Protein AF-A0AAV0ETT9-F1 (afdb_monomer_lite)

Sequence (80 aa):
MTIDEEFLTKTPRKTIMELKDSKEKILCVVLATINVVIDQEDWWYTACSCGKAVYPDSKMYFCEKCNRHIMNVIPRMLAG

Organism: NCBI:txid186058

InterPro domains:
  IPR012340 Nucleic acid-binding, OB-fold [G3DSA:2.40.50.140] (5-79)
  IPR012340 Nucleic acid-binding, OB-fold [SSF50249] (11-78)

pLDDT: mean 89.98, std 8.28, range [53.28, 97.69]

Foldseek 3Di:
DDPVVVLQVPFAADEPVVVVPDPDDGDHDYDDDDDDDDPPPQQKAKADPVRDGWDDDDQFTADPVVRDTDRDTDIDGDDD

Radius of gyration: 18.63 Å; chains: 1; bounding box: 41×24×48 Å

Structure (mmCIF, N/CA/C/O backbone):
data_AF-A0AAV0ETT9-F1
#
_entry.id   AF-A0AAV0ETT9-F1
#
loop_
_atom_site.group_PDB
_atom_site.id
_atom_site.type_symbol
_atom_site.label_atom_id
_atom_site.label_alt_id
_atom_site.label_comp_id
_atom_site.label_asym_id
_atom_site.label_entity_id
_atom_site.label_seq_id
_atom_site.pdbx_PDB_ins_code
_atom_site.Cartn_x
_atom_site.Cartn_y
_atom_site.Cartn_z
_atom_site.occupancy
_atom_site.B_iso_or_equiv
_atom_site.auth_seq_id
_atom_site.auth_comp_id
_atom_site.auth_asym_id
_atom_site.auth_atom_id
_atom_site.pdbx_PDB_model_num
ATOM 1 N N . MET A 1 1 ? 6.149 -6.335 29.418 1.00 62.16 1 MET A N 1
ATOM 2 C CA . MET A 1 1 ? 5.060 -5.917 28.522 1.00 62.16 1 MET A CA 1
ATOM 3 C C . MET A 1 1 ? 5.703 -5.577 27.194 1.00 62.16 1 MET A C 1
ATOM 5 O O . MET A 1 1 ? 6.694 -4.853 27.206 1.00 62.16 1 MET A O 1
ATOM 9 N N . THR A 1 2 ? 5.262 -6.188 26.101 1.00 90.44 2 THR A N 1
ATOM 10 C CA . THR A 1 2 ? 5.792 -5.896 24.760 1.00 90.44 2 THR A CA 1
ATOM 11 C C . THR A 1 2 ? 5.272 -4.544 24.262 1.00 90.44 2 THR A C 1
ATOM 13 O O . THR A 1 2 ? 4.304 -4.011 24.804 1.00 90.44 2 THR A O 1
ATOM 16 N N . ILE A 1 3 ? 5.905 -3.981 23.227 1.00 81.31 3 ILE A N 1
ATOM 17 C CA . ILE A 1 3 ? 5.446 -2.730 22.593 1.00 81.31 3 ILE A CA 1
ATOM 18 C C . ILE A 1 3 ? 4.000 -2.881 22.091 1.00 81.31 3 ILE A C 1
ATOM 20 O O . ILE A 1 3 ? 3.197 -1.963 22.240 1.00 81.31 3 ILE A O 1
ATOM 24 N N . ASP A 1 4 ? 3.646 -4.057 21.569 1.00 85.06 4 ASP A N 1
ATOM 25 C CA . ASP A 1 4 ? 2.296 -4.348 21.080 1.00 85.06 4 ASP A CA 1
ATOM 26 C C . ASP A 1 4 ? 1.270 -4.369 22.221 1.00 85.06 4 ASP A C 1
ATOM 28 O O . ASP A 1 4 ? 0.203 -3.763 22.123 1.00 85.06 4 ASP A O 1
ATOM 32 N N . GLU A 1 5 ? 1.598 -5.017 23.341 1.00 85.38 5 GLU A N 1
ATOM 33 C CA . GLU A 1 5 ? 0.748 -5.026 24.536 1.00 85.38 5 GLU A CA 1
ATOM 34 C C . GLU A 1 5 ? 0.572 -3.616 25.115 1.00 85.38 5 GLU A C 1
ATOM 36 O O . GLU A 1 5 ? -0.530 -3.226 25.506 1.00 85.38 5 GLU A O 1
ATOM 41 N N . GLU A 1 6 ? 1.643 -2.825 25.148 1.00 86.75 6 GLU A N 1
ATOM 42 C CA . GLU A 1 6 ? 1.601 -1.435 25.592 1.00 86.75 6 GLU A CA 1
ATOM 43 C C . GLU A 1 6 ? 0.713 -0.581 24.673 1.00 86.75 6 GLU A C 1
ATOM 45 O O . GLU A 1 6 ? -0.129 0.182 25.153 1.00 86.75 6 GL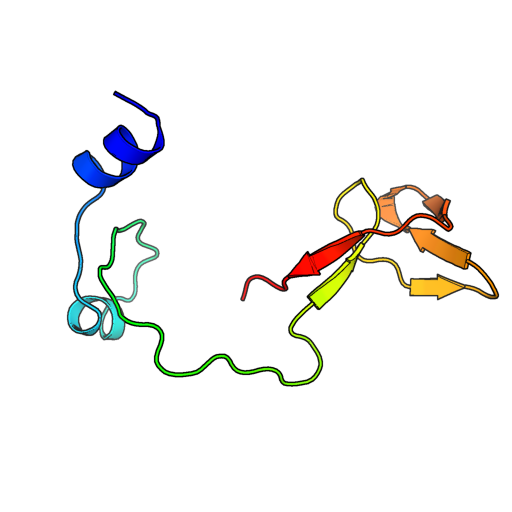U A O 1
ATOM 50 N N . PHE A 1 7 ? 0.832 -0.751 23.354 1.00 86.62 7 PHE A N 1
ATOM 51 C CA . PHE A 1 7 ? -0.001 -0.057 22.377 1.00 86.62 7 PHE A CA 1
ATOM 52 C C . PHE A 1 7 ? -1.484 -0.408 22.545 1.00 86.62 7 PHE A C 1
ATOM 54 O O . PHE A 1 7 ? -2.325 0.490 22.599 1.00 86.62 7 PHE A O 1
ATOM 61 N N . LEU A 1 8 ? -1.811 -1.695 22.693 1.00 89.50 8 LEU A N 1
ATOM 62 C CA . LEU A 1 8 ? -3.190 -2.166 22.855 1.00 89.50 8 LEU A CA 1
ATOM 63 C C . LEU A 1 8 ? -3.821 -1.749 24.190 1.00 89.50 8 LEU A C 1
ATOM 65 O O . LEU A 1 8 ? -5.049 -1.665 24.298 1.00 89.50 8 LEU A O 1
ATOM 69 N N . THR A 1 9 ? -3.016 -1.533 25.227 1.00 88.00 9 THR A N 1
ATOM 70 C CA . THR A 1 9 ? -3.510 -1.140 26.555 1.00 88.00 9 THR A CA 1
ATOM 71 C C . THR A 1 9 ? -3.643 0.371 26.703 1.00 88.00 9 THR A C 1
ATOM 73 O O . THR A 1 9 ? -4.618 0.823 27.300 1.00 88.00 9 THR A O 1
ATOM 76 N N . LYS A 1 10 ? -2.713 1.154 26.139 1.00 91.25 10 LYS A N 1
ATOM 77 C CA . LYS A 1 10 ? -2.674 2.618 26.300 1.00 91.25 10 LYS A CA 1
ATOM 78 C C . LYS A 1 10 ? -3.457 3.389 25.239 1.00 91.25 10 LYS A C 1
ATOM 80 O O . LYS A 1 10 ? -3.886 4.509 25.502 1.00 91.25 10 LYS A O 1
ATOM 85 N N . THR A 1 11 ? -3.646 2.819 24.053 1.00 93.88 11 THR A N 1
ATOM 86 C CA . THR A 1 11 ? -4.347 3.496 22.956 1.00 93.88 11 THR A CA 1
ATOM 87 C C . THR A 1 11 ? -5.866 3.348 23.121 1.00 93.88 11 THR A C 1
ATOM 89 O O . THR A 1 11 ? -6.344 2.239 23.388 1.00 93.88 11 THR A O 1
ATOM 92 N N . PRO A 1 12 ? -6.661 4.427 22.962 1.00 93.69 12 PRO A N 1
ATOM 93 C CA . PRO A 1 12 ? -8.111 4.355 23.109 1.00 93.69 12 PRO A CA 1
ATOM 94 C C . PRO A 1 12 ? -8.727 3.381 22.102 1.00 93.69 12 PRO A C 1
ATOM 96 O O . PRO A 1 12 ? -8.324 3.322 20.938 1.00 93.69 12 PRO A O 1
ATOM 99 N N . ARG A 1 13 ? -9.738 2.631 22.549 1.00 94.50 13 ARG A N 1
ATOM 100 C CA . ARG A 1 13 ? -10.523 1.742 21.685 1.00 94.50 13 ARG A CA 1
ATOM 101 C C . ARG A 1 13 ? -11.684 2.501 21.059 1.00 94.50 13 ARG A C 1
ATOM 103 O O . ARG A 1 13 ? -12.327 3.301 21.736 1.00 94.50 13 ARG A O 1
ATOM 110 N N . LYS A 1 14 ? -11.951 2.222 19.786 1.00 94.31 14 LYS A N 1
ATOM 111 C CA . LYS A 1 14 ? -13.077 2.784 19.034 1.00 94.31 14 LYS A CA 1
ATOM 112 C C . LYS A 1 14 ? -13.772 1.709 18.210 1.00 94.31 14 LYS A C 1
ATOM 114 O O . LYS A 1 14 ? -13.157 0.740 17.766 1.00 94.31 14 LYS A O 1
ATOM 119 N N . THR A 1 15 ? -15.067 1.891 18.006 1.00 94.81 15 THR A N 1
ATOM 120 C CA . THR A 1 15 ? -15.874 1.113 17.066 1.00 94.81 15 THR A CA 1
ATOM 121 C C . THR A 1 15 ? -15.776 1.704 15.662 1.00 94.81 15 THR A C 1
ATOM 123 O O . THR A 1 15 ? -15.507 2.891 15.486 1.00 94.81 15 THR A O 1
ATOM 126 N N . ILE A 1 16 ? -16.069 0.894 14.640 1.00 93.31 16 ILE A N 1
ATOM 127 C CA . ILE A 1 16 ? -16.151 1.373 13.250 1.00 93.31 16 ILE A CA 1
ATOM 128 C C . ILE A 1 16 ? -17.194 2.498 13.115 1.00 93.31 16 ILE A C 1
ATOM 130 O O . ILE A 1 16 ? -16.996 3.419 12.329 1.00 93.31 16 ILE A O 1
ATOM 134 N N . MET A 1 17 ? -18.289 2.450 13.885 1.00 93.31 17 MET A N 1
ATOM 135 C CA . MET A 1 17 ? -19.340 3.472 13.854 1.00 93.31 17 MET A CA 1
ATOM 136 C C . MET A 1 17 ? -18.828 4.832 14.343 1.00 93.31 17 MET A C 1
ATOM 138 O O . MET A 1 17 ? -19.027 5.822 13.654 1.00 93.31 17 MET A O 1
ATOM 142 N N . GLU A 1 18 ? -18.089 4.875 15.455 1.00 92.31 18 GLU A N 1
ATOM 143 C CA . GLU A 1 18 ? -17.494 6.121 15.965 1.00 92.31 18 GLU A CA 1
ATOM 144 C C . GLU A 1 18 ? -16.477 6.745 14.996 1.00 92.31 18 GLU A C 1
ATOM 146 O O . GLU A 1 18 ? -16.280 7.958 15.008 1.00 92.31 18 GLU A O 1
ATOM 151 N N . LEU A 1 19 ? -15.820 5.933 14.160 1.00 91.44 19 LEU A N 1
ATOM 152 C CA . LEU A 1 19 ? -14.855 6.427 13.176 1.00 91.44 19 LEU A CA 1
ATOM 153 C C . LEU A 1 19 ? -15.513 7.060 11.950 1.00 91.44 19 LEU A C 1
ATOM 155 O O . LEU A 1 19 ? -14.934 7.982 11.383 1.00 91.44 19 LEU A O 1
ATOM 159 N N . LYS A 1 20 ? -16.707 6.602 11.551 1.00 88.94 20 LYS A N 1
ATOM 160 C CA . LYS A 1 20 ? -17.423 7.158 10.388 1.00 88.94 20 LYS A CA 1
ATOM 161 C C . LYS A 1 20 ? -17.748 8.641 10.554 1.00 88.94 20 LYS A C 1
ATOM 163 O O . LYS A 1 20 ? -17.716 9.378 9.574 1.00 88.94 20 LYS A O 1
ATOM 168 N N . ASP A 1 21 ? -18.017 9.058 11.786 1.00 86.69 21 ASP A N 1
ATOM 169 C CA . ASP A 1 21 ? -18.416 10.429 12.108 1.00 86.69 21 ASP A CA 1
ATOM 170 C C . ASP A 1 21 ? -17.229 11.309 12.541 1.00 86.69 21 ASP A C 1
ATOM 172 O O . ASP A 1 21 ? -17.386 12.513 12.766 1.00 86.69 21 ASP A O 1
ATOM 176 N N . SER A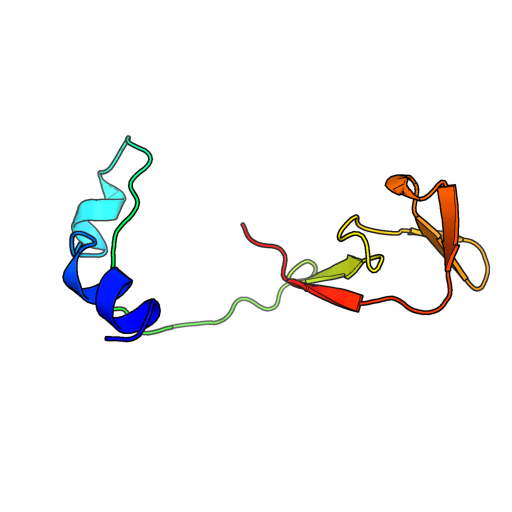 1 22 ? -16.027 10.730 12.650 1.00 85.56 22 SER A N 1
ATOM 177 C CA . SER A 1 22 ? -14.833 11.457 13.075 1.00 85.56 22 SER A CA 1
ATOM 178 C C . SER A 1 22 ? -14.319 12.376 11.971 1.00 85.56 22 SER A C 1
ATOM 180 O O . SER A 1 22 ? -14.035 11.948 10.855 1.00 85.56 22 SER A O 1
ATOM 182 N N . LYS A 1 23 ? -14.117 13.649 12.315 1.00 87.56 23 LYS A N 1
ATOM 183 C CA . LYS A 1 23 ? -13.455 14.641 11.449 1.00 87.56 23 LYS A CA 1
ATOM 184 C C . LYS A 1 23 ? -11.995 14.878 11.830 1.00 87.56 23 LYS A C 1
ATOM 186 O O . LYS A 1 23 ? -11.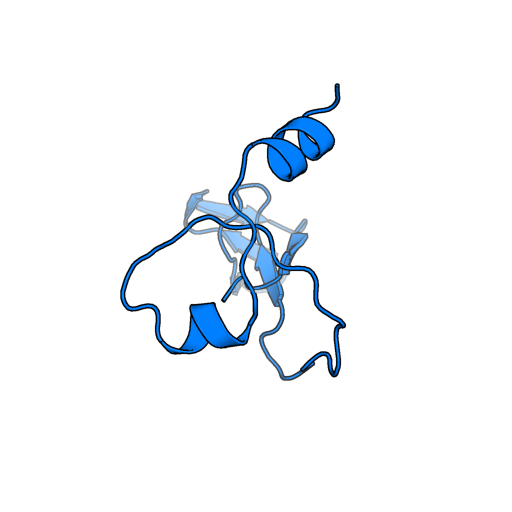292 15.617 11.146 1.00 87.56 23 LYS A O 1
ATOM 191 N N . GLU A 1 24 ? -11.545 14.270 12.922 1.00 88.69 24 GLU A N 1
ATOM 192 C CA . GLU A 1 24 ? -10.199 14.437 13.451 1.00 88.69 24 GLU A CA 1
ATOM 193 C C . GLU A 1 24 ? -9.313 13.248 13.090 1.00 88.69 24 GLU A C 1
ATOM 195 O O . GLU A 1 24 ? -9.764 12.102 12.991 1.00 88.69 24 GLU A O 1
ATOM 200 N N . LYS A 1 25 ? -8.016 13.525 12.937 1.00 87.75 25 LYS A N 1
ATOM 201 C CA . LYS A 1 25 ? -6.997 12.488 12.811 1.00 87.75 25 LYS A CA 1
ATOM 202 C C . LYS A 1 25 ? -6.749 11.881 14.193 1.00 87.75 25 LYS A C 1
ATOM 204 O O . LYS A 1 25 ? -6.153 12.527 15.049 1.00 87.75 25 LYS A O 1
ATOM 209 N N . ILE A 1 26 ? -7.186 10.641 14.394 1.00 89.25 26 ILE A N 1
ATOM 210 C CA . ILE A 1 26 ? -7.108 9.938 15.681 1.00 89.25 26 ILE A CA 1
ATOM 211 C C . ILE A 1 26 ? -6.246 8.680 15.534 1.00 89.25 26 ILE A C 1
ATOM 213 O O . ILE A 1 26 ? -6.361 7.951 14.550 1.00 89.25 26 ILE A O 1
ATOM 217 N N . LEU A 1 27 ? -5.410 8.402 16.538 1.00 90.62 27 LEU A N 1
ATOM 218 C CA . LEU A 1 27 ? -4.755 7.106 16.720 1.00 90.62 27 LEU A CA 1
ATOM 219 C C . LEU A 1 27 ? -5.588 6.273 17.705 1.00 90.62 27 LEU A C 1
ATOM 221 O O . LEU A 1 27 ? -5.751 6.667 18.859 1.00 90.62 27 LEU A O 1
ATOM 225 N N . CYS A 1 28 ? -6.142 5.149 17.250 1.00 92.88 28 CYS A N 1
ATOM 226 C CA . CYS A 1 28 ? -7.007 4.290 18.061 1.00 92.88 28 CYS A CA 1
ATOM 227 C C . CYS A 1 28 ? -6.797 2.800 17.752 1.00 92.88 28 CYS A C 1
ATOM 229 O O . CYS A 1 28 ? -6.213 2.438 16.731 1.00 92.88 28 CYS A O 1
ATOM 231 N N . VAL A 1 29 ? -7.299 1.939 18.638 1.00 94.12 29 VAL A N 1
ATOM 232 C CA . VAL A 1 29 ? -7.385 0.488 18.431 1.00 94.12 29 VAL A CA 1
ATOM 233 C C . VAL A 1 29 ? -8.809 0.130 18.027 1.00 94.12 29 VAL A C 1
ATOM 235 O O . VAL A 1 29 ? -9.766 0.489 18.717 1.00 94.12 29 VAL A O 1
ATOM 238 N N . VAL A 1 30 ? -8.945 -0.628 16.941 1.00 93.75 30 VAL A N 1
ATOM 239 C CA . VAL A 1 30 ? -10.230 -1.136 16.453 1.00 93.75 30 VAL A CA 1
ATOM 240 C C . VAL A 1 30 ? -10.161 -2.653 16.384 1.00 93.75 30 VAL A C 1
ATOM 242 O O . VAL A 1 30 ? -9.247 -3.211 15.782 1.00 93.75 30 VAL A O 1
ATOM 245 N N . LEU A 1 31 ? -11.146 -3.321 16.979 1.00 94.31 31 LEU A N 1
ATOM 246 C CA . LEU A 1 31 ? -11.378 -4.740 16.741 1.00 94.31 31 LEU A CA 1
ATOM 247 C C . LEU A 1 31 ? -12.358 -4.875 15.572 1.00 94.31 31 LEU A C 1
ATOM 249 O O . LEU A 1 31 ? -13.500 -4.428 15.667 1.00 94.31 31 LEU A O 1
ATOM 253 N N . ALA A 1 32 ? -11.910 -5.471 14.471 1.00 94.31 32 ALA A N 1
ATOM 254 C CA . ALA A 1 32 ? -12.702 -5.648 13.260 1.00 94.31 32 ALA A CA 1
ATOM 255 C C . ALA A 1 32 ? -12.399 -6.999 12.604 1.00 94.31 32 ALA A C 1
ATOM 257 O O . ALA A 1 32 ? -11.363 -7.609 12.857 1.00 94.31 32 ALA A O 1
ATOM 258 N N . THR A 1 33 ? -13.309 -7.453 11.744 1.00 96.06 33 THR A N 1
ATOM 259 C CA . THR A 1 33 ? -13.097 -8.617 10.875 1.00 96.06 33 THR A CA 1
ATOM 260 C C . THR A 1 33 ? -12.843 -8.124 9.458 1.00 96.06 33 THR A C 1
ATOM 262 O O . THR A 1 33 ? -13.576 -7.269 8.960 1.00 96.06 33 THR A O 1
ATOM 265 N N . ILE A 1 34 ? -11.810 -8.654 8.807 1.00 92.94 34 ILE A N 1
ATOM 266 C CA . ILE A 1 34 ? -11.558 -8.387 7.389 1.00 92.94 34 ILE A CA 1
ATOM 267 C C . ILE A 1 34 ? -12.652 -9.095 6.587 1.00 92.94 34 ILE A C 1
ATOM 269 O O . ILE A 1 34 ? -12.757 -10.316 6.644 1.00 92.94 34 ILE A O 1
ATOM 273 N N . ASN A 1 35 ? -13.477 -8.331 5.869 1.00 93.12 35 ASN A N 1
ATOM 274 C CA . ASN A 1 35 ? -14.573 -8.890 5.073 1.00 93.12 35 ASN A CA 1
ATOM 275 C C . ASN A 1 35 ? -14.117 -9.286 3.660 1.00 93.12 35 ASN A C 1
ATOM 277 O O . ASN A 1 35 ? -14.404 -10.381 3.193 1.00 93.12 35 ASN A O 1
ATOM 281 N N . VAL A 1 36 ? -13.400 -8.389 2.980 1.00 90.00 36 VAL A N 1
ATOM 282 C CA . VAL A 1 36 ? -12.881 -8.580 1.618 1.00 90.00 36 VAL A CA 1
ATOM 283 C C . VAL A 1 36 ? -11.526 -7.884 1.520 1.00 90.00 36 VAL A C 1
ATOM 285 O O . VAL A 1 36 ? -11.351 -6.796 2.071 1.00 90.00 36 VAL A O 1
ATOM 288 N N . VAL A 1 37 ? -10.583 -8.504 0.813 1.00 85.25 37 VAL A N 1
ATOM 289 C CA . VAL A 1 37 ? -9.339 -7.864 0.368 1.00 85.25 37 VAL A CA 1
ATOM 290 C C . VAL A 1 37 ? -9.552 -7.443 -1.081 1.00 85.25 37 VAL A C 1
ATOM 292 O O . VAL A 1 37 ? -9.875 -8.286 -1.912 1.00 85.25 37 VAL A O 1
ATOM 295 N N . ILE A 1 38 ? -9.434 -6.147 -1.370 1.00 81.75 38 ILE A N 1
ATOM 296 C CA . ILE A 1 38 ? -9.529 -5.629 -2.740 1.00 81.75 38 ILE A CA 1
ATOM 297 C C . ILE A 1 38 ? -8.145 -5.781 -3.374 1.00 81.75 38 ILE A C 1
ATOM 299 O O . ILE A 1 38 ? -7.185 -5.183 -2.897 1.00 81.75 38 ILE A O 1
ATOM 303 N N . ASP A 1 39 ? -8.048 -6.588 -4.425 1.00 74.81 39 ASP A N 1
ATOM 304 C CA . ASP A 1 39 ? -6.807 -6.959 -5.114 1.00 74.81 39 ASP A CA 1
ATOM 305 C C . ASP A 1 39 ? -6.648 -6.275 -6.483 1.00 74.81 39 ASP A C 1
ATOM 307 O O . ASP A 1 39 ? -5.928 -6.769 -7.351 1.00 74.81 39 ASP A O 1
ATOM 311 N N . GLN A 1 40 ? -7.306 -5.126 -6.677 1.00 75.75 40 GLN A N 1
ATOM 312 C CA . GLN A 1 40 ? -7.170 -4.338 -7.904 1.00 75.75 40 GLN A CA 1
ATOM 313 C C . GLN A 1 40 ? -5.706 -3.941 -8.162 1.00 75.75 40 GLN A C 1
ATOM 315 O O . GLN A 1 40 ? -4.890 -3.860 -7.237 1.00 75.75 40 GLN A O 1
ATOM 320 N N . GLU A 1 41 ? -5.382 -3.712 -9.439 1.00 65.88 41 GLU A N 1
ATOM 321 C CA . GLU A 1 41 ? -4.092 -3.169 -9.876 1.00 65.88 41 GLU A CA 1
ATOM 322 C C . GLU A 1 41 ? -3.769 -1.938 -9.005 1.00 65.88 41 GLU A C 1
ATOM 324 O O . GLU A 1 41 ? -4.642 -1.104 -8.800 1.00 65.88 41 GLU A O 1
ATOM 329 N N . ASP A 1 42 ? -2.567 -1.882 -8.418 1.00 76.69 42 ASP A N 1
ATOM 330 C CA . ASP A 1 42 ? -2.103 -0.875 -7.433 1.00 76.69 42 ASP A CA 1
ATOM 331 C C . ASP A 1 42 ? -2.245 -1.210 -5.928 1.00 76.69 42 ASP A C 1
ATOM 333 O O . ASP A 1 42 ? -2.212 -0.319 -5.082 1.00 76.69 42 ASP A O 1
ATOM 337 N N . TRP A 1 43 ? -2.300 -2.480 -5.513 1.00 83.88 43 TRP A N 1
ATOM 338 C CA . TRP A 1 43 ? -2.153 -2.826 -4.079 1.00 83.88 43 TRP A CA 1
ATOM 339 C C . TRP A 1 43 ? -0.689 -2.835 -3.581 1.00 83.88 43 TRP A C 1
ATOM 341 O O . TRP A 1 43 ? -0.422 -2.897 -2.375 1.00 83.88 43 TRP A O 1
ATOM 351 N N . TRP A 1 44 ? 0.286 -2.741 -4.494 1.00 87.62 44 TRP A N 1
ATOM 352 C CA . TRP A 1 44 ? 1.716 -2.666 -4.185 1.00 87.62 44 TRP A CA 1
ATOM 353 C C . TRP A 1 44 ? 2.509 -1.928 -5.269 1.00 87.62 44 TRP A C 1
ATOM 355 O O . TRP A 1 44 ? 2.068 -1.790 -6.405 1.00 87.62 44 TRP A O 1
ATOM 365 N N . TYR A 1 45 ? 3.715 -1.482 -4.918 1.00 90.81 45 TYR A N 1
ATOM 366 C CA . TYR A 1 45 ? 4.673 -0.884 -5.841 1.00 90.81 45 TYR A CA 1
ATOM 367 C C . TYR A 1 45 ? 6.065 -1.494 -5.681 1.00 90.81 45 TYR A C 1
ATOM 369 O O . TYR A 1 45 ? 6.452 -1.991 -4.618 1.00 90.81 45 TYR A O 1
ATOM 377 N N . THR A 1 46 ? 6.848 -1.422 -6.753 1.00 93.56 46 THR A N 1
ATOM 378 C CA . THR A 1 46 ? 8.254 -1.831 -6.742 1.00 93.56 46 THR A CA 1
ATOM 379 C C . THR A 1 46 ? 9.100 -0.719 -6.121 1.00 93.56 46 THR A C 1
ATOM 381 O O . THR A 1 46 ? 9.059 0.426 -6.573 1.00 93.56 46 THR A O 1
ATOM 384 N N . ALA A 1 47 ? 9.873 -1.031 -5.077 1.00 96.06 47 ALA A N 1
ATOM 385 C CA . ALA A 1 47 ? 10.626 -0.041 -4.311 1.00 96.06 47 ALA A CA 1
ATOM 386 C C . ALA A 1 47 ? 12.125 -0.344 -4.225 1.00 96.06 47 ALA A C 1
ATOM 388 O O . ALA A 1 47 ? 12.567 -1.493 -4.216 1.00 96.06 47 ALA A O 1
ATOM 389 N N . CYS A 1 48 ? 12.918 0.711 -4.057 1.00 97.00 48 CYS A N 1
ATOM 390 C CA . CYS A 1 48 ? 14.311 0.610 -3.638 1.00 97.00 48 CYS A CA 1
ATOM 391 C C . CYS A 1 48 ? 14.394 0.274 -2.137 1.00 97.00 48 CYS A C 1
ATOM 393 O O . CYS A 1 48 ? 13.465 0.537 -1.366 1.00 97.00 48 CYS A O 1
ATOM 395 N N . SER A 1 49 ? 15.545 -0.224 -1.678 1.00 95.38 49 SER A N 1
ATOM 396 C CA . SER A 1 49 ? 15.824 -0.416 -0.247 1.00 95.38 49 SER A CA 1
ATOM 397 C C . SER A 1 49 ? 15.664 0.867 0.581 1.00 95.38 49 SER A C 1
ATOM 399 O O . SER A 1 49 ? 15.356 0.795 1.767 1.00 95.38 49 SER A O 1
ATOM 401 N N . CYS A 1 50 ? 15.767 2.046 -0.044 1.00 95.00 50 CYS A N 1
ATOM 402 C CA . CYS A 1 50 ? 15.513 3.343 0.591 1.00 95.00 50 CYS A CA 1
ATOM 403 C C . CYS A 1 50 ? 14.019 3.692 0.779 1.00 95.00 50 CYS A C 1
ATOM 405 O O . CYS A 1 50 ? 13.708 4.779 1.278 1.00 95.00 50 CYS A O 1
ATOM 407 N N . GLY A 1 51 ? 13.110 2.820 0.327 1.00 92.19 51 GLY A N 1
ATOM 408 C CA . GLY A 1 51 ? 11.655 2.941 0.461 1.00 92.19 51 GLY A CA 1
ATOM 409 C C . GLY A 1 51 ? 10.937 3.679 -0.672 1.00 92.19 51 GLY A C 1
ATOM 410 O O . GLY A 1 51 ? 9.721 3.541 -0.803 1.00 92.19 51 GLY A O 1
ATOM 411 N N . LYS A 1 52 ? 11.664 4.433 -1.507 1.00 94.81 52 LYS A N 1
ATOM 412 C CA . LYS A 1 52 ? 11.097 5.164 -2.652 1.00 94.81 52 LYS A CA 1
ATOM 413 C C . LYS A 1 52 ? 10.699 4.183 -3.763 1.00 94.81 52 LYS A C 1
ATOM 415 O O . LYS A 1 52 ? 11.419 3.210 -4.002 1.00 94.81 52 LYS A O 1
ATOM 420 N N . ALA A 1 53 ? 9.582 4.466 -4.433 1.00 95.31 53 ALA A N 1
ATOM 421 C CA . ALA A 1 53 ? 9.200 3.788 -5.666 1.00 95.31 53 ALA A CA 1
ATOM 422 C C . ALA A 1 53 ? 10.292 3.941 -6.733 1.00 95.31 53 ALA A C 1
ATOM 424 O O . ALA A 1 53 ? 10.995 4.955 -6.772 1.00 95.31 53 ALA A O 1
ATOM 425 N N . VAL A 1 54 ? 10.438 2.921 -7.568 1.00 96.94 54 VAL A N 1
ATOM 426 C CA . VAL A 1 54 ? 11.354 2.924 -8.711 1.00 96.94 54 VAL A CA 1
ATOM 427 C C . VAL A 1 54 ? 10.574 2.695 -9.992 1.00 96.94 54 VAL A C 1
ATOM 429 O O . VAL A 1 54 ? 9.508 2.083 -9.960 1.00 96.94 54 VAL A O 1
ATOM 432 N N . TYR A 1 55 ? 11.113 3.158 -11.114 1.00 95.12 55 TYR A N 1
ATOM 433 C CA . TYR A 1 55 ? 10.539 2.907 -12.434 1.00 95.12 55 TYR A CA 1
ATOM 434 C C . TYR A 1 55 ? 11.473 2.045 -13.286 1.00 95.12 55 TYR A C 1
ATOM 436 O O . TYR A 1 55 ? 12.692 2.080 -13.077 1.00 95.12 55 TYR A O 1
ATOM 444 N N . PRO A 1 56 ? 10.921 1.253 -14.223 1.00 95.25 56 PRO A N 1
ATOM 445 C CA . PRO A 1 56 ? 11.723 0.497 -15.173 1.00 95.25 56 PRO A CA 1
ATOM 446 C C . PRO A 1 56 ? 12.605 1.431 -16.007 1.00 95.25 56 PRO A C 1
ATOM 448 O O . PRO A 1 56 ? 12.126 2.426 -16.546 1.00 95.25 56 PRO A O 1
ATOM 451 N N . ASP A 1 57 ? 13.881 1.086 -16.141 1.00 94.88 57 ASP A N 1
ATOM 452 C CA . ASP A 1 57 ? 14.804 1.703 -17.088 1.00 94.88 57 ASP A CA 1
ATOM 453 C C . ASP A 1 57 ? 15.615 0.599 -17.772 1.00 94.88 57 ASP A C 1
ATOM 455 O O . ASP A 1 57 ? 16.507 -0.032 -17.189 1.00 94.88 57 ASP A O 1
ATOM 459 N N . SER A 1 58 ? 15.272 0.345 -19.034 1.00 90.56 58 SER A N 1
ATOM 460 C CA . SER A 1 58 ? 15.876 -0.699 -19.856 1.00 90.56 58 SER A CA 1
ATOM 461 C C . SER A 1 58 ? 15.740 -2.096 -19.221 1.00 90.56 58 SER A C 1
ATOM 463 O O . SER A 1 58 ? 14.657 -2.674 -19.238 1.00 90.56 58 SER A O 1
ATOM 465 N N . LYS A 1 59 ? 16.825 -2.664 -18.673 1.00 91.75 59 LYS A N 1
ATOM 466 C CA . LYS A 1 59 ? 16.847 -3.988 -18.008 1.00 91.75 59 LYS A CA 1
ATOM 467 C C . LYS A 1 59 ? 16.957 -3.890 -16.482 1.00 91.75 59 LYS A C 1
ATOM 469 O O . LYS A 1 59 ? 17.155 -4.901 -15.813 1.00 91.75 59 LYS A O 1
ATOM 474 N N . MET A 1 60 ? 16.909 -2.677 -15.945 1.00 95.62 60 MET A N 1
ATOM 475 C CA . MET A 1 60 ? 17.072 -2.377 -14.527 1.00 95.62 60 MET A CA 1
ATOM 476 C C . MET A 1 60 ? 15.923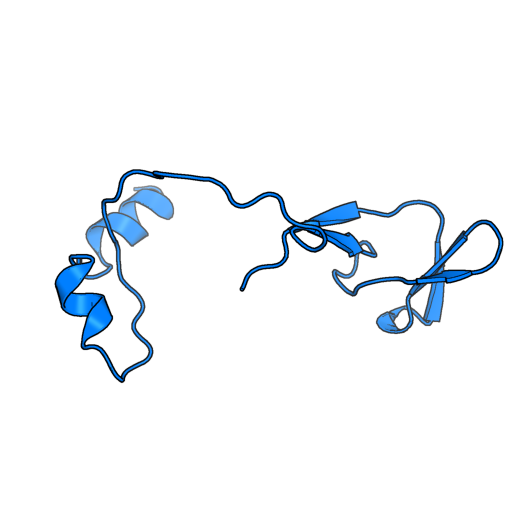 -1.478 -14.062 1.00 95.62 60 MET A C 1
ATOM 478 O O . MET A 1 60 ? 14.997 -1.174 -14.811 1.00 95.62 60 MET A O 1
ATOM 482 N N . TYR A 1 61 ? 15.995 -1.043 -12.811 1.00 97.12 61 TYR A N 1
ATOM 483 C CA . TYR A 1 61 ? 15.123 -0.023 -12.251 1.00 97.12 61 TYR A CA 1
ATOM 484 C C . TYR A 1 61 ? 15.950 1.186 -11.845 1.00 97.12 61 TYR A C 1
ATOM 486 O O . TYR A 1 61 ? 17.051 1.025 -11.314 1.00 97.12 61 TYR A O 1
ATOM 494 N N . PHE A 1 62 ? 15.420 2.389 -12.026 1.00 97.69 62 PHE A N 1
ATOM 495 C CA . PHE A 1 62 ? 16.069 3.602 -11.547 1.00 97.69 62 PHE A CA 1
ATOM 496 C C . PHE A 1 62 ? 15.399 4.116 -10.273 1.00 97.69 62 PHE A C 1
ATOM 498 O O . PHE A 1 62 ? 14.176 4.235 -10.182 1.00 97.69 62 PHE A O 1
ATOM 505 N N . CYS A 1 63 ? 16.215 4.422 -9.265 1.00 97.69 63 CYS A N 1
ATOM 506 C CA . CYS A 1 63 ? 15.760 5.064 -8.040 1.00 97.69 63 CYS A CA 1
ATOM 507 C C . CYS A 1 63 ? 16.177 6.531 -8.036 1.00 97.69 63 CYS A C 1
ATOM 509 O O . CYS A 1 63 ? 17.346 6.829 -7.799 1.00 97.69 63 CYS A O 1
ATOM 511 N N . GLU A 1 64 ? 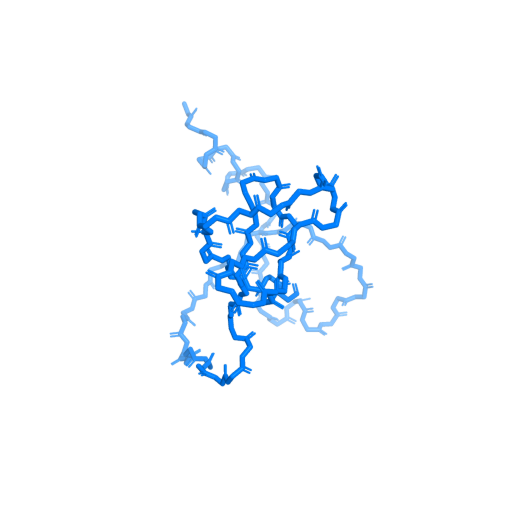15.216 7.442 -8.180 1.00 97.25 64 GLU A N 1
ATOM 512 C CA . GLU A 1 64 ? 15.472 8.890 -8.151 1.00 97.25 64 GLU A CA 1
ATOM 513 C C . GLU A 1 64 ? 16.101 9.345 -6.836 1.00 97.25 64 GLU A C 1
ATOM 515 O O . GLU A 1 64 ? 17.052 10.118 -6.824 1.00 97.25 64 GLU A O 1
ATOM 520 N N . LYS A 1 65 ? 15.612 8.818 -5.705 1.00 96.69 65 LYS A N 1
ATOM 521 C CA . LYS A 1 65 ? 16.105 9.208 -4.376 1.00 96.69 65 LYS A CA 1
ATOM 522 C C . LYS A 1 65 ? 17.576 8.835 -4.169 1.00 96.69 65 LYS A C 1
ATOM 524 O O . LYS A 1 65 ? 18.288 9.544 -3.469 1.00 96.69 65 LYS A O 1
ATOM 529 N N . CYS A 1 66 ? 18.015 7.706 -4.723 1.00 97.00 66 CYS A N 1
ATOM 530 C CA . CYS A 1 66 ? 19.403 7.248 -4.616 1.00 97.00 66 CYS A CA 1
ATOM 531 C C . CYS A 1 66 ? 20.254 7.622 -5.835 1.00 97.00 66 CYS A C 1
ATOM 533 O O . CYS A 1 66 ? 21.448 7.339 -5.818 1.00 97.00 66 CYS A O 1
ATOM 535 N N . ASN A 1 67 ? 19.639 8.194 -6.872 1.00 97.06 67 ASN A N 1
ATOM 536 C CA . ASN A 1 67 ? 20.243 8.539 -8.153 1.00 97.06 67 ASN A CA 1
ATOM 537 C C . ASN A 1 67 ? 21.097 7.406 -8.758 1.00 97.06 67 ASN A C 1
ATOM 539 O O . ASN A 1 67 ? 22.264 7.602 -9.095 1.00 97.06 67 ASN A O 1
ATOM 543 N N . ARG A 1 68 ? 20.547 6.184 -8.822 1.00 96.50 68 ARG A N 1
ATOM 544 C CA . ARG A 1 68 ? 21.259 5.005 -9.348 1.00 96.50 68 ARG A CA 1
ATOM 545 C C . ARG A 1 68 ? 20.320 3.942 -9.911 1.00 96.50 68 ARG A C 1
ATOM 547 O O . ARG A 1 68 ? 19.194 3.787 -9.426 1.00 96.50 68 ARG A O 1
ATOM 554 N N . HIS A 1 69 ? 20.844 3.143 -10.837 1.00 97.25 69 HIS A N 1
ATOM 555 C CA . HIS A 1 69 ? 20.216 1.910 -11.310 1.00 97.25 69 HIS A CA 1
ATOM 556 C C . HIS A 1 69 ? 20.398 0.765 -10.311 1.00 97.25 69 HIS A C 1
ATOM 558 O O . HIS A 1 69 ? 21.465 0.589 -9.721 1.00 97.25 69 HIS A O 1
ATOM 564 N N . ILE A 1 70 ? 19.345 -0.024 -10.119 1.00 95.25 70 ILE A N 1
ATOM 565 C CA . ILE A 1 70 ? 19.304 -1.192 -9.239 1.00 95.25 70 ILE A CA 1
ATOM 566 C C . ILE A 1 70 ? 18.577 -2.348 -9.935 1.00 95.25 70 ILE A C 1
ATOM 568 O O . ILE A 1 70 ? 17.664 -2.131 -10.726 1.00 95.25 70 ILE A O 1
ATOM 572 N N . MET A 1 71 ? 18.970 -3.585 -9.628 1.00 94.81 71 MET A N 1
ATOM 573 C CA . MET A 1 71 ? 18.213 -4.788 -10.018 1.00 94.81 71 MET A CA 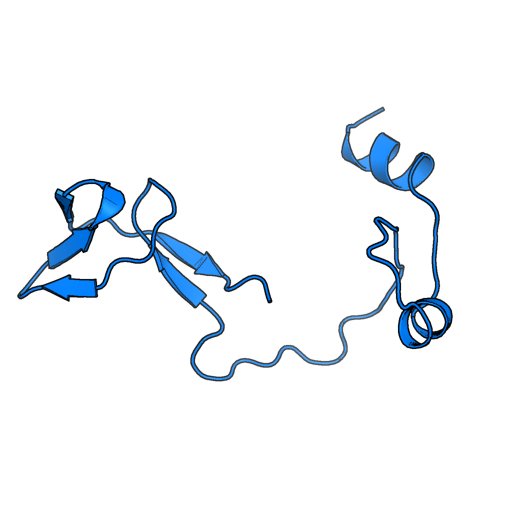1
ATOM 574 C C . MET A 1 71 ? 17.407 -5.350 -8.848 1.00 94.81 71 MET A C 1
ATOM 576 O O . MET A 1 71 ? 16.291 -5.824 -9.032 1.00 94.81 71 MET A O 1
ATOM 580 N N . ASN A 1 72 ? 17.958 -5.256 -7.635 1.00 93.94 72 ASN A N 1
ATOM 581 C CA . ASN A 1 72 ? 17.302 -5.746 -6.431 1.00 93.94 72 ASN A CA 1
ATOM 582 C C . ASN A 1 72 ? 16.282 -4.720 -5.949 1.00 93.94 72 ASN A C 1
ATOM 584 O O . ASN A 1 72 ? 16.640 -3.644 -5.461 1.00 93.94 72 ASN A O 1
ATOM 588 N N . VAL A 1 73 ? 15.016 -5.085 -6.084 1.00 94.62 73 VAL A N 1
ATOM 589 C CA . VAL A 1 73 ? 13.858 -4.290 -5.692 1.00 94.62 73 VAL A CA 1
ATOM 590 C C . VAL A 1 73 ? 13.026 -5.045 -4.664 1.00 94.62 73 VAL A C 1
ATOM 592 O O . VAL A 1 73 ? 13.123 -6.263 -4.541 1.00 94.62 73 VAL A O 1
ATOM 595 N N . ILE A 1 74 ? 12.232 -4.308 -3.895 1.00 94.44 74 ILE A N 1
ATOM 596 C CA . ILE A 1 74 ? 11.402 -4.842 -2.815 1.00 94.44 74 ILE A CA 1
ATOM 597 C C . ILE A 1 74 ? 9.948 -4.458 -3.110 1.00 94.44 74 ILE A C 1
ATOM 599 O O . ILE A 1 74 ? 9.688 -3.264 -3.286 1.00 94.44 74 ILE A O 1
ATOM 603 N N . PRO A 1 75 ? 8.996 -5.407 -3.149 1.00 92.69 75 PRO A N 1
ATOM 604 C CA . PRO A 1 75 ? 7.580 -5.070 -3.225 1.00 92.69 75 PRO A CA 1
ATOM 605 C C . PRO A 1 75 ? 7.141 -4.390 -1.922 1.00 92.69 75 PRO A C 1
ATOM 607 O O . PRO A 1 75 ? 7.445 -4.864 -0.825 1.00 92.69 75 PRO A O 1
ATOM 610 N N . ARG A 1 76 ? 6.437 -3.262 -2.025 1.00 92.12 76 ARG A N 1
ATOM 611 C CA . ARG A 1 76 ? 5.861 -2.550 -0.878 1.00 92.12 76 ARG A CA 1
ATOM 612 C C . ARG A 1 76 ? 4.372 -2.356 -1.080 1.00 92.12 76 ARG A C 1
ATOM 614 O O . ARG A 1 76 ? 3.963 -1.884 -2.133 1.00 92.12 76 ARG A O 1
ATOM 621 N N . MET A 1 77 ? 3.583 -2.693 -0.062 1.00 88.06 77 MET A N 1
ATOM 622 C CA . MET A 1 77 ? 2.147 -2.423 -0.070 1.00 88.06 77 MET A CA 1
ATOM 623 C C . MET A 1 77 ? 1.904 -0.915 -0.104 1.00 88.06 77 MET A C 1
ATOM 625 O O . MET A 1 77 ? 2.572 -0.163 0.614 1.00 88.06 77 MET A O 1
ATOM 629 N N . LEU A 1 78 ? 0.954 -0.480 -0.929 1.00 82.06 78 LEU A N 1
ATOM 630 C CA . LEU A 1 78 ? 0.467 0.894 -0.893 1.00 82.06 78 LEU A CA 1
ATOM 631 C C . LEU A 1 78 ? -0.385 1.045 0.372 1.00 82.06 78 LEU A C 1
ATOM 633 O O . LEU A 1 78 ? -1.468 0.477 0.478 1.00 82.06 78 LEU A O 1
ATOM 637 N N . ALA A 1 79 ? 0.141 1.753 1.371 1.00 66.12 79 ALA A N 1
ATOM 638 C CA . ALA A 1 79 ? -0.671 2.194 2.497 1.00 66.12 79 ALA A CA 1
ATOM 639 C C . ALA A 1 79 ? -1.527 3.367 2.002 1.00 66.12 79 ALA A C 1
ATOM 641 O O . ALA A 1 79 ? -0.967 4.388 1.598 1.00 66.12 79 ALA A O 1
ATOM 642 N N . GLY A 1 80 ? -2.847 3.163 1.957 1.00 53.28 80 GLY A N 1
ATOM 643 C CA . GLY A 1 80 ? -3.824 4.211 1.644 1.00 53.28 80 GLY A CA 1
ATOM 644 C C . GLY A 1 80 ? -3.862 5.334 2.674 1.00 53.28 80 GLY A C 1
ATOM 645 O O . GLY A 1 80 ? -3.295 5.163 3.780 1.00 53.28 80 GLY A O 1
#

Secondary structure (DSSP, 8-state):
--HHHHHHHHSPB--HHHHHT--S----B-----------TTSEEEE-TTS-B-EEETTEEEETTTTEEES--EEEE---